Protein AF-Q2RAZ6-F1 (afdb_monomer_lite)

Foldseek 3Di:
DDDPDPPVVVVVVVVVPPPPPPPPDQDPQQLVLLVVCCVPPVPRHSSNSSVQLVVDPQSVVDPHPLSSLLSVLVSLLVVLVVLLVVLVVVLVPDDDDDVSVLVNQLSVLSNQLSVLQNVLSVVLNVCSVVVVNVSSVVSNCVSNVRPVNVVSVVVVVVVVVVVPD

Structure (mmCIF, N/CA/C/O backbone):
data_AF-Q2RAZ6-F1
#
_entry.id   AF-Q2RAZ6-F1
#
loop_
_atom_site.group_PDB
_atom_site.id
_atom_site.type_symbol
_atom_site.label_atom_id
_atom_site.label_alt_id
_atom_site.label_comp_id
_atom_site.label_asym_id
_atom_site.label_entity_id
_atom_site.label_seq_id
_atom_site.pdbx_PDB_ins_code
_atom_site.Cartn_x
_atom_site.Cartn_y
_atom_site.Cartn_z
_atom_site.occupancy
_atom_site.B_iso_or_equiv
_atom_site.auth_seq_id
_atom_site.auth_comp_id
_atom_site.auth_asym_id
_atom_site.auth_atom_id
_atom_site.pdbx_PDB_model_num
ATOM 1 N N . MET A 1 1 ? -44.563 -12.816 4.904 1.00 35.78 1 MET A N 1
ATOM 2 C CA . MET A 1 1 ? -44.973 -11.425 4.603 1.00 35.78 1 MET A CA 1
ATOM 3 C C . MET A 1 1 ? -43.884 -10.498 5.134 1.00 35.78 1 MET A C 1
ATOM 5 O O . MET A 1 1 ? -43.311 -10.849 6.153 1.00 35.78 1 MET A O 1
ATOM 9 N N . SER A 1 2 ? -43.604 -9.385 4.444 1.00 42.44 2 SER A N 1
ATOM 10 C CA . SER A 1 2 ? -42.657 -8.300 4.801 1.00 42.44 2 SER A CA 1
ATOM 11 C C . SER A 1 2 ? -41.288 -8.285 4.101 1.00 42.44 2 SER A C 1
ATOM 13 O O . SER A 1 2 ? -40.318 -8.906 4.521 1.00 42.44 2 SER A O 1
ATOM 15 N N . SER A 1 3 ? -41.277 -7.494 3.022 1.00 37.22 3 SER A N 1
ATOM 16 C CA . SER A 1 3 ? -40.241 -6.561 2.560 1.00 37.22 3 SER A CA 1
ATOM 17 C C . SER A 1 3 ? -38.775 -6.981 2.642 1.00 37.22 3 SER A C 1
ATOM 19 O O . SER A 1 3 ? -38.043 -6.593 3.550 1.00 37.22 3 SER A O 1
ATOM 21 N N . ILE A 1 4 ? -38.297 -7.617 1.570 1.00 55.22 4 ILE A N 1
ATOM 22 C CA . ILE A 1 4 ? -36.894 -7.495 1.164 1.00 55.22 4 ILE A CA 1
ATOM 23 C C . ILE A 1 4 ? -36.692 -6.066 0.648 1.00 55.22 4 ILE A C 1
ATOM 25 O O . ILE A 1 4 ? -37.009 -5.728 -0.487 1.00 55.22 4 ILE A O 1
ATOM 29 N N . ASN A 1 5 ? -36.247 -5.223 1.576 1.00 45.69 5 ASN A N 1
ATOM 30 C CA . ASN A 1 5 ? -35.435 -4.019 1.428 1.00 45.69 5 ASN A CA 1
ATOM 31 C C . ASN A 1 5 ? -35.094 -3.622 -0.022 1.00 45.69 5 ASN A C 1
ATOM 33 O O . ASN A 1 5 ? -33.980 -3.850 -0.499 1.00 45.69 5 ASN A O 1
ATOM 37 N N . GLY A 1 6 ? -36.019 -2.920 -0.687 1.00 49.47 6 GLY A N 1
ATOM 38 C CA . GLY A 1 6 ? -35.763 -2.248 -1.970 1.00 49.47 6 GLY A CA 1
ATOM 39 C C . GLY A 1 6 ? -34.613 -1.231 -1.900 1.00 49.47 6 GLY A C 1
ATOM 40 O O . GLY A 1 6 ? -34.029 -0.881 -2.919 1.00 49.47 6 GLY A O 1
ATOM 41 N N . VAL A 1 7 ? -34.212 -0.826 -0.691 1.00 53.06 7 VAL A N 1
ATOM 42 C CA . VAL A 1 7 ? -33.106 0.106 -0.449 1.00 53.06 7 VAL A CA 1
ATOM 43 C C . VAL A 1 7 ? -31.727 -0.557 -0.617 1.00 53.06 7 VAL A C 1
ATOM 45 O O . VAL A 1 7 ? -30.799 0.111 -1.059 1.00 53.06 7 VAL A O 1
ATOM 48 N N . SER A 1 8 ? -31.573 -1.869 -0.380 1.00 54.00 8 SER A N 1
ATOM 49 C CA . SER A 1 8 ? -30.274 -2.555 -0.556 1.00 54.00 8 SER A CA 1
ATOM 50 C C . SER A 1 8 ? -29.929 -2.817 -2.019 1.00 54.00 8 SER A C 1
ATOM 52 O O . SER A 1 8 ? -28.765 -2.719 -2.395 1.00 54.00 8 SER A O 1
ATOM 54 N N . ILE A 1 9 ? -30.926 -3.111 -2.856 1.00 49.81 9 ILE A N 1
ATOM 55 C CA . ILE A 1 9 ? -30.703 -3.346 -4.289 1.00 49.81 9 ILE A CA 1
ATOM 56 C C . ILE A 1 9 ? -30.451 -2.012 -5.006 1.00 49.81 9 ILE A C 1
ATOM 58 O O . ILE A 1 9 ? -29.576 -1.945 -5.862 1.00 49.81 9 ILE A O 1
ATOM 62 N N . LEU A 1 10 ? -31.129 -0.930 -4.599 1.00 49.47 10 LEU A N 1
ATOM 63 C CA . LEU A 1 10 ? -30.886 0.417 -5.128 1.00 49.47 10 LEU A CA 1
ATOM 64 C C . LEU A 1 10 ? -29.524 0.989 -4.707 1.00 49.47 10 LEU A C 1
ATOM 66 O O . LEU A 1 10 ? -28.869 1.606 -5.539 1.00 49.47 10 LEU A O 1
ATOM 70 N N . PHE A 1 11 ? -29.050 0.747 -3.477 1.00 50.62 11 PHE A N 1
ATOM 71 C CA . PHE A 1 11 ? -27.697 1.159 -3.069 1.00 50.62 11 PHE A CA 1
ATOM 72 C C . PHE A 1 11 ? -26.592 0.340 -3.749 1.00 50.62 11 PHE A C 1
ATOM 74 O O . PHE A 1 11 ? -25.555 0.898 -4.098 1.00 50.62 11 PHE A O 1
ATOM 81 N N . LEU A 1 12 ? -26.813 -0.958 -3.990 1.00 48.00 12 LEU A N 1
ATOM 82 C CA . LEU A 1 12 ? -25.885 -1.784 -4.769 1.00 48.00 12 LEU A CA 1
ATOM 83 C C . LEU A 1 12 ? -25.878 -1.374 -6.252 1.00 48.00 12 LEU A C 1
ATOM 85 O O . LEU A 1 12 ? -24.80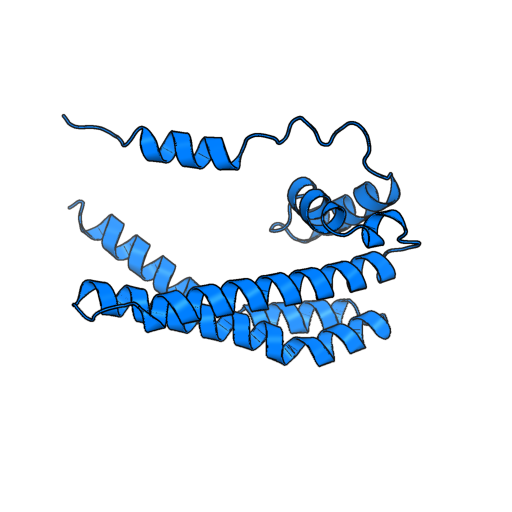9 -1.276 -6.842 1.00 48.00 12 LEU A O 1
ATOM 89 N N . LEU A 1 13 ? -27.032 -1.039 -6.839 1.00 48.81 13 LEU A N 1
ATOM 90 C CA . LEU A 1 13 ? -27.122 -0.515 -8.208 1.00 48.81 13 LEU A CA 1
ATOM 91 C C . LEU A 1 13 ? -26.546 0.907 -8.341 1.00 48.81 13 LEU A C 1
ATOM 93 O O . LEU A 1 13 ? -25.917 1.205 -9.351 1.00 48.81 13 LEU A O 1
ATOM 97 N N . ALA A 1 14 ? -26.675 1.763 -7.323 1.00 50.69 14 ALA A N 1
ATOM 98 C CA . ALA A 1 14 ? -26.115 3.120 -7.327 1.00 50.69 14 ALA A CA 1
ATOM 99 C C . ALA A 1 14 ? -24.577 3.147 -7.254 1.00 50.69 14 ALA A C 1
ATOM 101 O O . ALA A 1 14 ? -23.963 4.110 -7.703 1.00 50.69 14 ALA A O 1
ATOM 102 N N . VAL A 1 15 ? -23.942 2.083 -6.748 1.00 52.22 15 VAL A N 1
ATOM 103 C CA . VAL A 1 15 ? -22.477 1.910 -6.797 1.00 52.22 15 VAL A CA 1
ATOM 104 C C . VAL A 1 15 ? -22.009 1.349 -8.156 1.00 52.22 15 VAL A C 1
ATOM 106 O O . VAL A 1 15 ? -20.830 1.442 -8.486 1.00 52.22 15 VAL A O 1
ATOM 109 N N . LEU A 1 16 ? -22.922 0.822 -8.984 1.00 49.94 16 LEU A N 1
ATOM 110 C CA . LEU A 1 16 ? -22.633 0.210 -10.291 1.00 49.94 16 LEU A CA 1
ATOM 111 C C . LEU A 1 16 ? -22.928 1.110 -11.515 1.00 49.94 16 LEU A C 1
ATOM 113 O O . LEU A 1 16 ? -22.599 0.727 -12.639 1.00 49.94 16 LEU A O 1
ATOM 117 N N . LEU A 1 17 ? -23.504 2.305 -11.340 1.00 42.50 17 LEU A N 1
ATOM 118 C CA . LEU A 1 17 ? -23.793 3.262 -12.421 1.00 42.50 17 LEU A CA 1
ATOM 119 C C . LEU A 1 17 ? -23.046 4.585 -12.146 1.00 42.50 17 LEU A C 1
ATOM 121 O O . LEU A 1 17 ? -23.497 5.347 -11.295 1.00 42.50 17 LEU A O 1
ATOM 125 N N . PRO A 1 18 ? -21.912 4.872 -12.822 1.00 44.62 18 PRO A N 1
ATOM 126 C CA . PRO A 1 18 ? -21.864 4.942 -14.280 1.00 44.62 18 PRO A CA 1
ATOM 127 C C . PRO A 1 18 ? -20.620 4.242 -14.863 1.00 44.62 18 PRO A C 1
ATOM 129 O O . PRO A 1 18 ? -19.622 4.876 -15.196 1.00 44.62 18 PRO A O 1
ATOM 132 N N . ALA A 1 19 ? -20.686 2.924 -15.070 1.00 46.69 19 ALA A N 1
ATOM 133 C CA . ALA A 1 19 ? -19.666 2.192 -15.835 1.00 46.69 19 ALA A CA 1
ATOM 134 C C . ALA A 1 19 ? -19.721 2.455 -17.362 1.00 46.69 19 ALA A C 1
ATOM 136 O O . ALA A 1 19 ? -18.966 1.856 -18.122 1.00 46.69 19 ALA A O 1
ATOM 137 N N . SER A 1 20 ? -20.605 3.340 -17.834 1.00 45.25 20 SER A N 1
ATOM 138 C CA . SER A 1 20 ? -20.891 3.562 -19.259 1.00 45.25 20 SER A CA 1
ATOM 139 C C . SER A 1 20 ? -20.266 4.826 -19.867 1.00 45.25 20 SER A C 1
ATOM 141 O O . SER A 1 20 ? -20.504 5.099 -21.038 1.00 45.25 20 SER A O 1
ATOM 143 N N . GLN A 1 21 ? -19.444 5.580 -19.125 1.00 43.94 21 GLN A N 1
ATOM 144 C CA . GLN A 1 21 ? -18.840 6.832 -19.626 1.00 43.94 21 GLN A CA 1
ATOM 145 C C . GLN A 1 21 ? -17.317 6.775 -19.832 1.00 43.94 21 GLN A C 1
ATOM 147 O O . GLN A 1 21 ? -16.736 7.721 -20.353 1.00 43.94 21 GLN A O 1
ATOM 152 N N . LEU A 1 22 ? -16.654 5.665 -19.488 1.00 44.34 22 LEU A N 1
ATOM 153 C CA . LEU A 1 22 ? -15.193 5.556 -19.599 1.00 44.34 22 LEU A CA 1
ATOM 154 C C . LEU A 1 22 ? -14.678 5.169 -20.997 1.00 44.34 22 LEU A C 1
ATOM 156 O O . LEU A 1 22 ? -13.482 5.238 -21.230 1.00 44.34 22 LEU A O 1
ATOM 160 N N . ALA A 1 23 ? -15.521 4.779 -21.953 1.00 43.66 23 ALA A N 1
ATOM 161 C CA . ALA A 1 23 ? -15.031 4.201 -23.211 1.00 43.66 23 ALA A CA 1
ATOM 162 C C . ALA A 1 23 ? -14.420 5.206 -24.218 1.00 43.66 23 ALA A C 1
ATOM 164 O O . ALA A 1 23 ? -13.848 4.773 -25.212 1.00 43.66 23 ALA A O 1
ATOM 165 N N . ALA A 1 24 ? -14.520 6.523 -23.994 1.00 49.09 24 ALA A N 1
ATOM 166 C CA . ALA A 1 24 ? -14.207 7.531 -25.017 1.00 49.09 24 ALA A CA 1
ATOM 167 C C . ALA A 1 24 ? -12.842 8.243 -24.881 1.00 49.09 24 ALA A C 1
ATOM 169 O O . ALA A 1 24 ? -12.578 9.170 -25.641 1.00 49.09 24 ALA A O 1
ATOM 170 N N . GLY A 1 25 ? -11.960 7.839 -23.959 1.00 53.50 25 GLY A N 1
ATOM 171 C CA . GLY A 1 25 ? -10.686 8.556 -23.765 1.00 53.50 25 GLY A CA 1
ATOM 172 C C . GLY A 1 25 ? -9.614 7.838 -22.951 1.00 53.50 25 GLY A C 1
ATOM 173 O O . GLY A 1 25 ? -8.762 8.499 -22.366 1.00 53.50 25 GLY A O 1
ATOM 174 N N . ILE A 1 26 ? -9.654 6.506 -22.858 1.00 59.72 26 ILE A N 1
ATOM 175 C CA . ILE A 1 26 ? -8.640 5.765 -22.096 1.00 59.72 26 ILE A CA 1
ATOM 176 C C . ILE A 1 26 ? -7.379 5.648 -22.947 1.00 59.72 26 ILE A C 1
ATOM 178 O O . ILE A 1 26 ? -7.406 5.046 -24.022 1.00 59.72 26 ILE A O 1
ATOM 182 N N . ASP A 1 27 ? -6.280 6.194 -22.433 1.00 76.00 27 ASP A N 1
ATOM 183 C CA . ASP A 1 27 ? -4.956 6.033 -23.018 1.00 76.00 27 ASP A CA 1
ATOM 184 C C . ASP A 1 27 ? -4.598 4.539 -23.154 1.00 76.00 27 ASP A C 1
ATOM 186 O O . ASP A 1 27 ? -4.797 3.734 -22.234 1.00 76.00 27 ASP A O 1
ATOM 190 N N . SER A 1 28 ? -4.088 4.149 -24.325 1.00 81.56 28 SER A N 1
ATOM 191 C CA . SER A 1 28 ? -3.765 2.750 -24.628 1.00 81.56 28 SER A CA 1
ATOM 192 C C . SER A 1 28 ? -2.745 2.141 -23.654 1.00 81.56 28 SER A C 1
ATOM 194 O O . SER A 1 28 ? -2.840 0.949 -23.337 1.00 81.56 28 SER A O 1
ATOM 196 N N . ALA A 1 29 ? -1.821 2.949 -23.124 1.00 84.38 29 ALA A N 1
ATOM 197 C CA . ALA A 1 29 ? -0.836 2.535 -22.137 1.00 84.38 29 ALA A CA 1
ATOM 198 C C . ALA A 1 29 ? -1.486 2.301 -20.769 1.00 84.38 29 ALA A C 1
ATOM 200 O O . ALA A 1 29 ? -1.223 1.270 -20.145 1.00 84.38 29 ALA A O 1
ATOM 201 N N . LEU A 1 30 ? -2.403 3.177 -20.341 1.00 88.75 30 LEU A N 1
ATOM 202 C CA . LEU A 1 30 ? -3.152 2.998 -19.094 1.00 88.75 30 LEU A CA 1
ATOM 203 C C . LEU A 1 30 ? -4.001 1.722 -19.134 1.00 88.75 30 LEU A C 1
ATOM 205 O O . LEU A 1 30 ? -3.975 0.915 -18.199 1.00 88.75 30 LEU A O 1
ATOM 209 N N . TYR A 1 31 ? -4.722 1.499 -20.237 1.00 88.12 31 TYR A N 1
ATOM 210 C CA . TYR A 1 31 ? -5.489 0.267 -20.421 1.00 88.12 31 TYR A CA 1
ATOM 211 C C . TYR A 1 31 ? -4.578 -0.969 -20.376 1.00 88.12 31 TYR A C 1
ATOM 213 O O . TYR A 1 31 ? -4.890 -1.941 -19.684 1.00 88.12 31 TYR A O 1
ATOM 221 N N . GLY A 1 32 ? -3.433 -0.929 -21.069 1.00 87.81 32 GLY A N 1
ATOM 222 C CA . GLY A 1 32 ? -2.444 -2.008 -21.068 1.00 87.81 32 GLY A CA 1
ATOM 223 C C . GLY A 1 32 ? -1.879 -2.313 -19.675 1.00 87.81 32 GLY A C 1
ATOM 224 O O . GLY A 1 32 ? -1.820 -3.481 -19.272 1.00 87.81 32 GLY A O 1
ATOM 225 N N . ALA A 1 33 ? -1.538 -1.279 -18.904 1.00 86.38 33 ALA A N 1
ATOM 226 C CA . ALA A 1 33 ? -1.070 -1.413 -17.527 1.00 86.38 33 ALA A CA 1
ATOM 227 C C . ALA A 1 33 ? -2.147 -2.051 -16.633 1.00 86.38 33 ALA A C 1
ATOM 229 O O . ALA A 1 33 ? -1.890 -3.051 -15.956 1.00 86.38 33 ALA A O 1
ATOM 230 N N . CYS A 1 34 ? -3.382 -1.552 -16.696 1.00 90.25 34 CYS A N 1
ATOM 231 C CA . CYS A 1 34 ? -4.483 -2.076 -15.892 1.00 90.25 34 CYS A CA 1
ATOM 232 C C . CYS A 1 34 ? -4.898 -3.498 -16.272 1.00 90.25 34 CYS A C 1
ATOM 234 O O . CYS A 1 34 ? -5.224 -4.298 -15.394 1.00 90.25 34 CYS A O 1
ATOM 236 N N . LYS A 1 35 ? -4.843 -3.852 -17.560 1.00 89.19 35 LYS A N 1
ATOM 237 C CA . LYS A 1 35 ? -5.065 -5.227 -18.024 1.00 89.19 35 LYS A CA 1
ATOM 238 C C . LYS A 1 35 ? -4.022 -6.191 -17.457 1.00 89.19 35 LYS A C 1
ATOM 240 O O . LYS A 1 35 ? -4.383 -7.287 -17.035 1.00 89.19 35 LYS A O 1
ATOM 245 N N . THR A 1 36 ? -2.761 -5.765 -17.398 1.00 85.19 36 THR A N 1
ATOM 246 C CA . THR A 1 36 ? -1.658 -6.558 -16.834 1.00 85.19 36 THR A CA 1
ATOM 247 C C . THR A 1 36 ? -1.871 -6.832 -15.344 1.00 85.19 36 THR A C 1
ATOM 249 O O . THR A 1 36 ? -1.790 -7.978 -14.908 1.00 85.19 36 THR A O 1
ATOM 252 N N . VAL A 1 37 ? -2.225 -5.805 -14.564 1.00 79.62 37 VAL A N 1
ATOM 253 C CA . VAL A 1 37 ? -2.483 -5.943 -13.118 1.00 79.62 37 VAL A CA 1
ATOM 254 C C . VAL A 1 37 ? -3.720 -6.800 -12.843 1.00 79.62 37 VAL A C 1
ATOM 256 O O . VAL A 1 37 ? -3.697 -7.688 -11.986 1.00 79.62 37 VAL A O 1
ATOM 259 N N . ALA A 1 38 ? -4.810 -6.564 -13.574 1.00 82.38 38 ALA A N 1
ATOM 260 C CA . ALA A 1 38 ? -6.055 -7.296 -13.369 1.00 82.38 38 ALA A CA 1
ATOM 261 C C . ALA A 1 38 ? -5.910 -8.789 -13.689 1.00 82.38 38 ALA A C 1
ATOM 263 O O . ALA A 1 38 ? -6.424 -9.622 -12.944 1.00 82.38 38 ALA A O 1
ATOM 264 N N . GLY A 1 39 ? -5.155 -9.130 -14.740 1.00 75.94 39 GLY A N 1
ATOM 265 C CA . GLY A 1 39 ? -4.874 -10.520 -15.106 1.00 75.94 39 GLY A CA 1
ATOM 266 C C . GLY A 1 39 ? -4.119 -11.310 -14.033 1.00 75.94 39 GLY A C 1
ATOM 267 O O . GLY A 1 39 ? -4.203 -12.534 -14.025 1.00 75.94 39 GLY A O 1
ATOM 268 N N . ASN A 1 40 ? -3.425 -10.629 -13.114 1.00 69.69 40 ASN A N 1
ATOM 269 C CA . ASN A 1 40 ? -2.555 -11.265 -12.126 1.00 69.69 40 ASN A CA 1
ATOM 270 C C . ASN A 1 40 ? -3.109 -11.255 -10.690 1.00 69.69 40 ASN A C 1
ATOM 272 O O . ASN A 1 40 ? -2.612 -11.989 -9.843 1.00 69.69 40 ASN A O 1
ATOM 276 N N . SER A 1 41 ? -4.098 -10.407 -10.383 1.00 66.94 41 SER A N 1
ATOM 277 C CA . SER A 1 41 ? -4.472 -10.126 -8.986 1.00 66.94 41 SER A CA 1
ATOM 278 C C . SER A 1 41 ? -5.702 -10.886 -8.482 1.00 66.94 41 SER A C 1
ATOM 280 O O . SER A 1 41 ? -5.811 -11.127 -7.284 1.00 66.94 41 SER A O 1
ATOM 282 N N . GLY A 1 42 ? -6.677 -11.197 -9.344 1.00 69.06 42 GLY A N 1
ATOM 283 C CA . GLY A 1 42 ? -7.994 -11.718 -8.933 1.00 69.06 42 GLY A CA 1
ATOM 284 C C . GLY A 1 42 ? -8.838 -10.768 -8.057 1.00 69.06 42 GLY A C 1
ATOM 285 O O . GLY A 1 42 ? -10.022 -11.022 -7.856 1.00 69.06 42 GLY A O 1
ATOM 286 N N . VAL A 1 43 ? -8.257 -9.669 -7.562 1.00 70.00 43 VAL A N 1
ATOM 287 C CA . VAL A 1 43 ? -8.877 -8.700 -6.642 1.00 70.00 43 VAL A CA 1
ATOM 288 C C . VAL A 1 43 ? -9.035 -7.308 -7.258 1.00 70.00 43 VAL A C 1
ATOM 290 O O . VAL A 1 43 ? -9.942 -6.572 -6.877 1.00 70.00 43 VAL A O 1
ATOM 293 N N . VAL A 1 44 ? -8.192 -6.944 -8.229 1.00 79.31 44 VAL A N 1
ATOM 294 C CA . VAL A 1 44 ? -8.276 -5.679 -8.969 1.00 79.31 44 VAL A CA 1
ATOM 295 C C . VAL A 1 44 ? -8.930 -5.940 -10.318 1.00 79.31 44 VAL A C 1
ATOM 297 O O . VAL A 1 44 ? -8.400 -6.684 -11.141 1.00 79.31 44 VAL A O 1
ATOM 300 N N . SER A 1 45 ? -10.069 -5.298 -10.579 1.00 87.12 45 SER A N 1
ATOM 301 C CA . SER A 1 45 ? -10.650 -5.284 -11.922 1.00 87.12 45 SER A CA 1
ATOM 302 C C . SER A 1 45 ? -9.960 -4.237 -12.796 1.00 87.12 45 SER A C 1
ATOM 304 O O . SER A 1 45 ? -9.488 -3.209 -12.303 1.00 87.12 45 SER A O 1
ATOM 306 N N . VAL A 1 46 ? -9.946 -4.465 -14.114 1.00 88.31 46 VAL A N 1
ATOM 307 C CA . VAL A 1 46 ? -9.438 -3.477 -15.083 1.00 88.31 46 VAL A CA 1
ATOM 308 C C . VAL A 1 46 ? -10.146 -2.136 -14.889 1.00 88.31 46 VAL A C 1
ATOM 310 O O . VAL A 1 46 ? -9.496 -1.100 -14.820 1.00 88.31 46 VAL A O 1
ATOM 313 N N . THR A 1 47 ? -11.469 -2.160 -14.714 1.00 90.94 47 THR A N 1
ATOM 314 C CA . THR A 1 47 ? -12.286 -0.963 -14.482 1.00 90.94 47 THR A CA 1
ATOM 315 C C . THR A 1 47 ? -11.886 -0.224 -13.209 1.00 90.94 47 THR A C 1
ATOM 31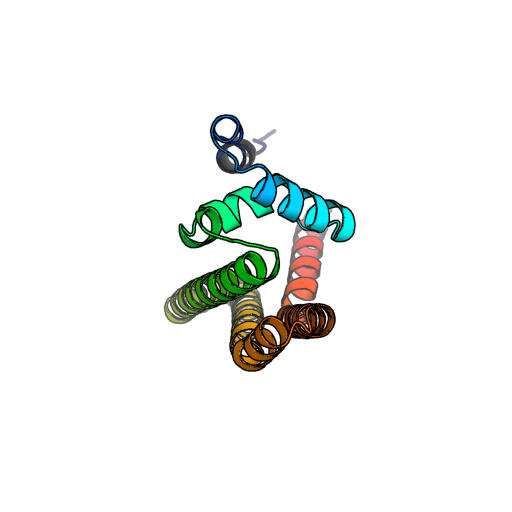7 O O . THR A 1 47 ? -11.748 0.994 -13.244 1.00 90.94 47 THR A O 1
ATOM 320 N N . PHE A 1 48 ? -11.666 -0.939 -12.099 1.00 88.94 48 PHE A N 1
ATOM 321 C CA . PHE A 1 48 ? -11.235 -0.317 -10.847 1.00 88.94 48 PHE A CA 1
ATOM 322 C C . PHE A 1 48 ? -9.858 0.333 -10.994 1.00 88.94 48 PHE A C 1
ATOM 324 O O . PHE A 1 48 ? -9.675 1.469 -10.570 1.00 88.94 48 PHE A O 1
ATOM 331 N N . CYS A 1 49 ? -8.915 -0.356 -11.641 1.00 91.38 49 CYS A N 1
ATOM 332 C CA . CYS A 1 49 ? -7.583 0.184 -11.899 1.00 91.38 49 CYS A CA 1
ATOM 333 C C . CYS A 1 49 ? -7.638 1.464 -12.744 1.00 91.38 49 CYS A C 1
ATOM 335 O O . CYS A 1 49 ? -7.045 2.471 -12.364 1.00 91.38 49 CYS A O 1
ATOM 337 N N . ILE A 1 50 ? -8.395 1.451 -13.846 1.00 91.88 50 ILE A N 1
ATOM 338 C CA . ILE A 1 50 ? -8.515 2.613 -14.735 1.00 91.88 50 ILE A CA 1
ATOM 339 C C . ILE A 1 50 ? -9.174 3.773 -13.996 1.00 91.88 50 ILE A C 1
ATOM 341 O O . ILE A 1 50 ? -8.683 4.893 -14.081 1.00 91.88 50 ILE A O 1
ATOM 345 N N . TYR A 1 51 ? -10.243 3.515 -13.241 1.00 91.31 51 TYR A N 1
ATOM 346 C CA . TYR A 1 51 ? -10.918 4.544 -12.454 1.00 91.31 51 TYR A CA 1
ATOM 347 C C . TYR A 1 51 ? -9.992 5.161 -11.397 1.00 91.31 51 TYR A C 1
ATOM 349 O O . TYR A 1 51 ? -9.943 6.380 -11.257 1.00 91.31 51 TYR A O 1
ATOM 357 N N . ALA A 1 52 ? -9.234 4.329 -10.678 1.00 91.25 52 ALA A N 1
ATOM 358 C CA . ALA A 1 52 ? -8.298 4.797 -9.666 1.00 91.25 52 ALA A CA 1
ATOM 359 C C . ALA A 1 52 ? -7.191 5.658 -10.287 1.00 91.25 52 ALA A C 1
ATOM 361 O O . ALA A 1 52 ? -6.991 6.791 -9.859 1.00 91.25 52 ALA A O 1
ATOM 362 N N . LEU A 1 53 ? -6.511 5.166 -11.323 1.00 92.62 53 LEU A N 1
ATOM 363 C CA . LEU A 1 53 ? -5.405 5.893 -11.947 1.00 92.62 53 LEU A CA 1
ATOM 364 C C . LEU A 1 53 ? -5.873 7.156 -12.676 1.00 92.62 53 LEU A C 1
ATOM 366 O O . LEU A 1 53 ? -5.250 8.199 -12.516 1.00 92.62 53 LEU A O 1
ATOM 370 N N . SER A 1 54 ? -6.998 7.107 -13.396 1.00 91.56 54 SER A N 1
ATOM 371 C CA . SER A 1 54 ? -7.538 8.284 -14.103 1.00 91.56 54 SER A CA 1
ATOM 372 C C . SER A 1 54 ? -8.032 9.385 -13.154 1.00 91.56 54 SER A C 1
ATOM 374 O O . SER A 1 54 ? -8.365 10.472 -13.610 1.00 91.56 54 SER A O 1
ATOM 376 N N . SER A 1 55 ? -8.115 9.123 -11.842 1.00 92.50 55 SER A N 1
ATOM 377 C CA . SER A 1 55 ? -8.450 10.153 -10.848 1.00 92.50 55 SER A CA 1
ATOM 378 C C . SER A 1 55 ? -7.290 11.111 -10.543 1.00 92.50 55 SER A C 1
ATOM 380 O O . SER A 1 55 ? -7.514 12.162 -9.944 1.00 92.50 55 SER A O 1
ATOM 382 N N . ASP A 1 56 ? -6.067 10.768 -10.960 1.00 91.44 56 ASP A N 1
ATOM 383 C CA . ASP A 1 56 ? -4.870 11.594 -10.814 1.00 91.44 56 ASP A CA 1
ATOM 384 C C . ASP A 1 56 ? -4.318 11.943 -12.200 1.00 91.44 56 ASP A C 1
ATOM 386 O O . ASP A 1 56 ? -3.967 11.060 -12.988 1.00 91.44 56 ASP A O 1
ATOM 390 N N . ASN A 1 57 ? -4.212 13.244 -12.489 1.00 90.94 57 ASN A N 1
ATOM 391 C CA . ASN A 1 57 ? -3.786 13.730 -13.801 1.00 90.94 57 ASN A CA 1
ATOM 392 C C . ASN A 1 57 ? -2.400 13.216 -14.216 1.00 90.94 57 ASN A C 1
ATOM 394 O O . ASN A 1 57 ? -2.153 13.045 -15.407 1.00 90.94 57 ASN A O 1
ATOM 398 N N . ARG A 1 58 ? -1.521 12.894 -13.256 1.00 91.50 58 ARG A N 1
ATOM 399 C CA . ARG A 1 58 ? -0.179 12.351 -13.530 1.00 91.50 58 ARG A CA 1
ATOM 400 C C . ARG A 1 58 ? -0.213 11.004 -14.251 1.00 91.50 58 ARG A C 1
ATOM 402 O O . ARG A 1 58 ? 0.768 10.636 -14.886 1.00 91.50 58 ARG A O 1
ATOM 409 N N . SER A 1 59 ? -1.327 10.273 -14.185 1.00 89.44 59 SER A N 1
ATOM 410 C CA . SER A 1 59 ? -1.508 9.032 -14.944 1.00 89.44 59 SER A CA 1
ATOM 411 C C . SER A 1 59 ? -1.629 9.264 -16.450 1.00 89.44 59 SER A C 1
ATOM 413 O O . SER A 1 59 ? -1.322 8.358 -17.223 1.00 89.44 59 SER A O 1
ATOM 415 N N . HIS A 1 60 ? -2.083 10.443 -16.882 1.00 86.62 60 HIS A N 1
ATOM 416 C CA . HIS A 1 60 ? -2.192 10.772 -18.305 1.00 86.62 60 HIS A CA 1
ATOM 417 C C . HIS A 1 60 ? -0.831 11.092 -18.933 1.00 86.62 60 HIS A C 1
ATOM 419 O O . HIS A 1 60 ? -0.634 10.815 -20.111 1.00 86.62 60 HIS A O 1
ATOM 425 N N . ASP A 1 61 ? 0.114 11.596 -18.136 1.00 85.75 61 ASP A N 1
ATOM 426 C CA . ASP A 1 61 ? 1.477 11.935 -18.569 1.00 85.75 61 ASP A CA 1
ATOM 427 C C . ASP A 1 61 ? 2.495 10.813 -18.284 1.00 85.75 61 ASP A C 1
ATOM 429 O O . ASP A 1 61 ? 3.702 10.993 -18.457 1.00 85.75 61 ASP A O 1
ATOM 433 N N . ALA A 1 62 ? 2.030 9.655 -17.809 1.00 86.75 62 ALA A N 1
ATOM 434 C CA . ALA A 1 62 ? 2.886 8.533 -17.447 1.00 86.75 62 ALA A CA 1
ATOM 435 C C . ALA A 1 62 ? 3.617 7.974 -18.681 1.00 86.75 62 ALA A C 1
ATOM 437 O O . ALA A 1 62 ? 2.996 7.499 -19.630 1.00 86.75 62 ALA A O 1
ATOM 438 N N . ALA A 1 63 ? 4.951 7.955 -18.642 1.00 83.75 63 ALA A N 1
ATOM 439 C CA . ALA A 1 63 ? 5.789 7.430 -19.719 1.00 83.75 63 ALA A CA 1
ATOM 440 C C . ALA A 1 63 ? 6.031 5.913 -19.597 1.00 83.75 63 ALA A C 1
ATOM 442 O O . ALA A 1 63 ? 6.575 5.283 -20.507 1.00 83.75 63 ALA A O 1
ATOM 443 N N . GLY A 1 64 ? 5.644 5.304 -18.473 1.00 83.50 64 GLY A N 1
ATOM 444 C CA . GLY A 1 64 ? 5.761 3.866 -18.267 1.00 83.50 64 GLY A CA 1
ATOM 445 C C . GLY A 1 64 ? 5.214 3.374 -16.930 1.00 83.50 64 GLY A C 1
ATOM 446 O O . GLY A 1 64 ? 4.686 4.127 -16.114 1.00 83.50 64 GLY A O 1
ATOM 447 N N . PHE A 1 65 ? 5.381 2.072 -16.679 1.00 83.69 65 PHE A N 1
ATOM 448 C CA . PHE A 1 65 ? 4.822 1.393 -15.501 1.00 83.69 65 PHE A CA 1
ATOM 449 C C . PHE A 1 65 ? 5.298 1.981 -14.164 1.00 83.69 65 PHE A C 1
ATOM 451 O O . PHE A 1 65 ? 4.555 1.976 -13.185 1.00 83.69 65 PHE A O 1
ATOM 458 N N . LYS A 1 66 ? 6.526 2.512 -14.120 1.00 85.69 66 LYS A N 1
ATOM 459 C CA . LYS A 1 66 ? 7.076 3.149 -12.919 1.00 85.69 66 LYS A CA 1
ATOM 460 C C . LYS A 1 66 ? 6.267 4.381 -12.508 1.00 85.69 66 LYS A C 1
ATOM 462 O O . LYS A 1 66 ? 6.003 4.544 -11.321 1.00 85.69 66 LYS A O 1
ATOM 467 N N . ASP A 1 67 ? 5.833 5.195 -13.466 1.00 89.38 67 ASP A N 1
ATOM 468 C CA . ASP A 1 67 ? 5.058 6.406 -13.185 1.00 89.38 67 ASP A CA 1
ATOM 469 C C . ASP A 1 67 ? 3.673 6.035 -12.647 1.00 89.38 67 ASP A C 1
ATOM 471 O O . ASP A 1 67 ? 3.251 6.553 -11.614 1.00 89.38 67 ASP A O 1
ATOM 475 N N . TYR A 1 68 ? 3.021 5.029 -13.246 1.00 89.94 68 TYR A N 1
ATOM 476 C CA . TYR A 1 68 ? 1.779 4.467 -12.706 1.00 89.94 68 TYR A CA 1
ATOM 477 C C . TYR A 1 68 ? 1.953 3.898 -11.295 1.00 89.94 68 TYR A C 1
ATOM 479 O O . TYR A 1 68 ? 1.072 4.072 -10.451 1.00 89.94 68 TYR A O 1
ATOM 487 N N . ALA A 1 69 ? 3.075 3.232 -11.008 1.00 89.81 69 ALA A N 1
ATOM 488 C CA . ALA A 1 69 ? 3.359 2.707 -9.677 1.00 89.81 69 ALA A CA 1
ATOM 489 C C . ALA A 1 69 ? 3.515 3.837 -8.645 1.00 89.81 69 ALA A C 1
ATOM 491 O O . ALA A 1 69 ? 2.955 3.737 -7.555 1.00 89.81 69 ALA A O 1
ATOM 492 N N . VAL A 1 70 ? 4.200 4.932 -8.995 1.00 91.19 70 VAL A N 1
ATOM 493 C CA . VAL A 1 70 ? 4.315 6.122 -8.134 1.00 91.19 70 VAL A CA 1
ATOM 494 C C . VAL A 1 70 ? 2.936 6.722 -7.853 1.00 91.19 70 VAL A C 1
ATOM 496 O O . VAL A 1 70 ? 2.578 6.906 -6.690 1.00 91.19 70 VAL A O 1
ATOM 499 N N . VAL A 1 71 ? 2.122 6.941 -8.891 1.00 92.62 71 VAL A N 1
ATOM 500 C CA . VAL A 1 71 ? 0.755 7.464 -8.731 1.00 92.62 71 VAL A CA 1
ATOM 501 C C . VAL A 1 71 ? -0.101 6.532 -7.867 1.00 92.62 71 VAL A C 1
ATOM 503 O O . VAL A 1 71 ? -0.816 6.986 -6.976 1.00 92.62 71 VAL A O 1
ATOM 506 N N . THR A 1 72 ? 0.013 5.218 -8.064 1.00 91.81 72 THR A N 1
ATOM 507 C CA . THR A 1 72 ? -0.714 4.215 -7.272 1.00 91.81 72 THR A CA 1
ATOM 508 C C . THR A 1 72 ? -0.362 4.302 -5.787 1.00 91.81 72 THR A C 1
ATOM 510 O O . THR A 1 72 ? -1.255 4.277 -4.940 1.00 91.81 72 THR A O 1
ATOM 513 N N . VAL A 1 73 ? 0.923 4.427 -5.451 1.00 91.75 73 VAL A N 1
ATOM 514 C CA . VAL A 1 73 ? 1.378 4.546 -4.058 1.00 91.75 73 VAL A CA 1
ATOM 515 C C . VAL A 1 73 ? 0.844 5.825 -3.410 1.00 91.75 73 VAL A C 1
ATOM 517 O O . VAL A 1 73 ? 0.379 5.786 -2.266 1.00 91.75 73 VAL A O 1
ATOM 520 N N . ASP A 1 74 ? 0.827 6.941 -4.134 1.00 92.38 74 ASP A N 1
ATOM 521 C CA . ASP A 1 74 ? 0.262 8.197 -3.635 1.00 92.38 74 ASP A CA 1
ATOM 522 C C . ASP A 1 74 ? -1.255 8.095 -3.413 1.00 92.38 74 ASP A C 1
ATOM 524 O O . ASP A 1 74 ? -1.752 8.490 -2.354 1.00 92.38 74 ASP A O 1
ATOM 528 N N . LEU A 1 75 ? -1.988 7.482 -4.349 1.00 93.31 75 LEU A N 1
ATOM 529 C CA . LEU A 1 75 ? -3.427 7.228 -4.219 1.00 93.31 75 LEU A CA 1
ATOM 530 C C . LEU A 1 75 ? -3.745 6.338 -3.011 1.00 93.31 75 LEU A C 1
ATOM 532 O O . LEU A 1 75 ? -4.673 6.630 -2.252 1.00 93.31 75 LEU A O 1
ATOM 536 N N . ILE A 1 76 ? -2.954 5.286 -2.785 1.00 90.81 76 ILE A N 1
ATOM 537 C CA . ILE A 1 76 ? -3.070 4.426 -1.600 1.00 90.81 76 ILE A CA 1
ATOM 538 C C . ILE A 1 76 ? -2.822 5.239 -0.325 1.00 90.81 76 ILE A C 1
ATOM 540 O O . ILE A 1 76 ? -3.592 5.119 0.629 1.00 90.81 76 ILE A O 1
ATOM 544 N N . THR A 1 77 ? -1.802 6.105 -0.307 1.00 91.12 77 THR A N 1
ATOM 545 C CA . THR A 1 77 ? -1.509 6.985 0.840 1.00 91.12 77 THR A CA 1
ATOM 546 C C . THR A 1 77 ? -2.688 7.894 1.157 1.00 91.12 77 THR A C 1
ATOM 548 O O . THR A 1 77 ? -3.128 7.975 2.308 1.00 91.12 77 THR A O 1
ATOM 551 N N . ALA A 1 78 ? -3.211 8.578 0.139 1.00 94.00 78 ALA A N 1
ATOM 552 C CA . ALA A 1 78 ? -4.312 9.518 0.281 1.00 94.00 78 ALA A CA 1
ATOM 553 C C . ALA A 1 78 ? -5.586 8.804 0.753 1.00 94.00 78 ALA A C 1
ATOM 555 O O . ALA A 1 78 ? -6.246 9.259 1.693 1.00 94.00 78 ALA A O 1
ATOM 556 N N . ASN A 1 79 ? -5.894 7.643 0.167 1.00 91.12 79 ASN A N 1
ATOM 557 C CA . ASN A 1 79 ? -7.034 6.824 0.563 1.00 91.12 79 ASN A CA 1
ATOM 558 C C . ASN A 1 79 ? -6.904 6.310 2.003 1.00 91.12 79 ASN A C 1
ATOM 560 O O . ASN A 1 79 ? -7.856 6.432 2.780 1.00 91.12 79 ASN A O 1
ATOM 564 N N . ALA A 1 80 ? -5.735 5.784 2.381 1.00 90.44 80 ALA A N 1
ATOM 565 C CA . ALA A 1 80 ? -5.482 5.282 3.726 1.00 90.44 80 ALA A CA 1
ATOM 566 C C . ALA A 1 80 ? -5.558 6.402 4.769 1.00 90.44 80 ALA A C 1
ATOM 568 O O . ALA A 1 80 ? -6.181 6.221 5.814 1.00 90.44 80 ALA A O 1
ATOM 569 N N . THR A 1 81 ? -5.006 7.579 4.462 1.00 93.62 81 THR A N 1
ATOM 570 C CA . THR A 1 81 ? -5.083 8.768 5.322 1.00 93.62 81 THR A CA 1
ATOM 571 C C . THR A 1 81 ? -6.531 9.208 5.510 1.00 93.62 81 THR A C 1
ATOM 573 O O . THR A 1 81 ? -7.009 9.280 6.640 1.00 93.62 81 THR A O 1
ATOM 576 N N . SER A 1 82 ? -7.262 9.424 4.410 1.00 94.94 82 SER A N 1
ATOM 577 C CA . SER A 1 82 ? -8.664 9.855 4.454 1.00 94.94 82 SER A CA 1
ATOM 578 C C . SER A 1 82 ? -9.541 8.856 5.208 1.00 94.94 82 SER A C 1
ATOM 580 O O . SER A 1 82 ? -10.342 9.243 6.060 1.00 94.94 82 SER A O 1
ATOM 582 N N . THR A 1 83 ? -9.372 7.558 4.947 1.00 89.69 83 THR A N 1
ATOM 583 C CA . THR A 1 83 ? -10.173 6.515 5.594 1.00 89.69 83 THR A CA 1
ATOM 584 C C . THR A 1 83 ? -9.837 6.386 7.073 1.00 89.69 83 THR A C 1
ATOM 586 O O . THR A 1 83 ? -10.751 6.314 7.895 1.00 89.69 83 THR A O 1
ATOM 589 N N . LYS A 1 84 ? -8.552 6.441 7.443 1.00 89.81 84 LYS A N 1
ATOM 590 C CA . LYS A 1 84 ? -8.147 6.464 8.849 1.00 89.81 84 LYS A CA 1
ATOM 591 C C . LYS A 1 84 ? -8.757 7.668 9.575 1.00 89.81 84 LYS A C 1
ATOM 593 O O . LYS A 1 84 ? -9.358 7.474 10.625 1.00 89.81 84 LYS A O 1
ATOM 598 N N . SER A 1 85 ? -8.677 8.873 9.009 1.00 94.19 85 SER A N 1
ATOM 599 C CA . SER A 1 85 ? -9.271 10.078 9.607 1.00 94.19 85 SER A CA 1
ATOM 600 C C . SER A 1 85 ? -10.795 9.985 9.738 1.00 94.19 85 SER A C 1
ATOM 602 O O . SER A 1 85 ? -11.347 10.393 10.757 1.00 94.19 85 SER A O 1
ATOM 604 N N . LYS A 1 86 ? -11.490 9.398 8.752 1.00 91.06 86 LYS A N 1
ATOM 605 C CA . LYS A 1 86 ? -12.934 9.120 8.855 1.00 91.06 86 LYS A CA 1
ATOM 606 C C . LYS A 1 86 ? -13.238 8.166 10.008 1.00 91.06 86 LYS A C 1
ATOM 608 O O . LYS A 1 86 ? -14.159 8.420 10.778 1.00 91.06 86 LYS A O 1
ATOM 613 N N . ILE A 1 87 ? -12.459 7.094 10.150 1.00 89.38 87 ILE A N 1
ATOM 614 C CA . ILE A 1 87 ? -12.607 6.146 11.257 1.00 89.38 87 ILE A CA 1
ATOM 615 C C . ILE A 1 87 ? -12.329 6.829 12.600 1.00 89.38 87 ILE A C 1
ATOM 617 O O . ILE A 1 87 ? -13.104 6.635 13.533 1.00 89.38 87 ILE A O 1
ATOM 621 N N . ASP A 1 88 ? -11.285 7.657 12.693 1.00 91.50 88 ASP A N 1
ATOM 622 C CA . ASP A 1 88 ? -10.972 8.436 13.896 1.00 91.50 88 ASP A CA 1
ATOM 623 C C . ASP A 1 88 ? -12.171 9.312 14.301 1.00 91.50 88 ASP A C 1
ATOM 625 O O . ASP A 1 88 ? -12.585 9.285 15.459 1.00 91.50 88 ASP A O 1
ATOM 629 N N . GLY A 1 89 ? -12.800 10.002 13.343 1.00 91.94 89 GLY A N 1
ATOM 630 C CA . GLY A 1 89 ? -14.003 10.803 13.587 1.00 91.94 89 GLY A CA 1
ATOM 631 C C . GLY A 1 89 ? -15.214 9.976 14.041 1.00 91.94 89 GLY A C 1
ATOM 632 O O . GLY A 1 89 ? -15.947 10.393 14.936 1.00 91.94 89 GLY A O 1
ATOM 633 N N . ILE A 1 90 ? -15.419 8.775 13.485 1.00 88.12 90 ILE A N 1
ATOM 634 C CA . ILE A 1 90 ? -16.493 7.870 13.938 1.00 88.12 90 ILE A CA 1
ATOM 635 C C . ILE A 1 90 ? -16.213 7.373 15.364 1.00 88.12 90 ILE A C 1
ATOM 637 O O . ILE A 1 90 ? -17.129 7.300 16.181 1.00 88.12 90 ILE A O 1
ATOM 641 N N . LEU A 1 91 ? -14.956 7.042 15.675 1.00 88.19 91 LEU A N 1
ATOM 642 C CA . LEU A 1 91 ? -14.541 6.571 16.997 1.00 88.19 91 LEU A CA 1
ATOM 643 C C . LEU A 1 91 ? -14.656 7.660 18.073 1.00 88.19 91 LEU A C 1
ATOM 645 O O . LEU A 1 91 ? -14.985 7.332 19.209 1.00 88.19 91 LEU A O 1
ATOM 649 N N . GLN A 1 92 ? -14.406 8.926 17.729 1.00 87.12 92 GLN A N 1
ATOM 650 C CA . GLN A 1 92 ? -14.526 10.068 18.645 1.00 87.12 92 GLN A CA 1
ATOM 651 C C . GLN A 1 92 ? -15.986 10.440 18.950 1.00 87.12 92 GLN A C 1
ATOM 653 O O . GLN A 1 92 ? -16.282 10.863 20.062 1.00 87.12 92 GLN A O 1
ATOM 658 N N . ASN A 1 93 ? -16.900 10.246 17.993 1.00 79.81 93 ASN A N 1
ATOM 659 C CA . ASN A 1 93 ? -18.316 10.610 18.132 1.00 79.81 93 ASN A CA 1
ATOM 660 C C . ASN A 1 93 ? -19.210 9.470 18.670 1.00 79.81 93 ASN A C 1
ATOM 662 O O . ASN A 1 93 ? -20.412 9.657 18.855 1.00 79.81 93 ASN A O 1
ATOM 666 N N . GLY A 1 94 ? -18.660 8.270 18.889 1.00 66.19 94 GLY A N 1
ATOM 667 C CA . GLY A 1 94 ? -19.420 7.094 19.318 1.00 66.19 94 GLY A CA 1
ATOM 668 C C . GLY A 1 94 ? -19.648 7.027 20.832 1.00 66.19 94 GLY A C 1
ATOM 669 O O . GLY A 1 94 ? -18.730 6.693 21.578 1.00 66.19 94 GLY A O 1
ATOM 670 N N . GLY A 1 95 ? -20.888 7.267 21.277 1.00 53.72 95 GLY A N 1
ATOM 671 C CA . GLY A 1 95 ? -21.353 6.979 22.641 1.00 53.72 95 GLY A CA 1
ATOM 672 C C . GLY A 1 95 ? -21.550 5.473 22.877 1.00 53.72 95 GLY A C 1
ATOM 673 O O . GLY A 1 95 ? -22.166 4.787 22.061 1.00 53.72 95 GLY A O 1
ATOM 674 N N . GLY A 1 96 ? -20.987 4.955 23.972 1.00 45.69 96 GLY A N 1
ATOM 675 C CA . GLY A 1 96 ? -20.934 3.528 24.304 1.00 45.69 96 GLY A CA 1
ATOM 676 C C . GLY A 1 96 ? -22.286 2.899 24.670 1.00 45.69 96 GLY A C 1
ATOM 677 O O . GLY A 1 96 ? -23.034 3.419 25.490 1.00 45.69 96 GLY A O 1
ATOM 678 N N . GLY A 1 97 ? -22.551 1.736 24.078 1.00 49.91 97 GLY A N 1
ATOM 679 C CA . GLY A 1 97 ? -23.625 0.784 24.381 1.00 49.91 97 GLY A CA 1
ATOM 680 C C . GLY A 1 97 ? -23.272 -0.551 23.710 1.00 49.91 97 GLY A C 1
ATOM 681 O O . GLY A 1 97 ? -22.466 -0.545 22.788 1.00 49.91 97 GLY A O 1
ATOM 682 N N . GLY A 1 98 ? -23.808 -1.697 24.142 1.00 49.34 98 GLY A N 1
ATOM 683 C CA . GLY A 1 98 ? -23.266 -3.034 23.800 1.00 49.34 98 GLY A CA 1
ATOM 684 C C . GLY A 1 98 ? -23.034 -3.344 22.304 1.00 49.34 98 GLY A C 1
ATOM 685 O O . GLY A 1 98 ? -22.004 -3.914 21.955 1.00 49.34 98 GLY A O 1
ATOM 686 N N . ALA A 1 99 ? -23.912 -2.900 21.393 1.00 54.72 99 ALA A N 1
ATOM 687 C CA . ALA A 1 99 ? -23.691 -3.009 19.936 1.00 54.72 99 ALA A CA 1
ATOM 688 C C . ALA A 1 99 ? -22.604 -2.040 19.412 1.00 54.72 99 ALA A C 1
ATOM 690 O O . ALA A 1 99 ? -21.948 -2.279 18.396 1.00 54.72 99 ALA A O 1
ATOM 691 N N . GLY A 1 100 ? -22.380 -0.948 20.140 1.00 65.38 100 GLY A N 1
ATOM 692 C CA . GLY A 1 100 ? -21.284 -0.011 19.943 1.00 65.38 100 GLY A CA 1
ATOM 693 C C . GLY A 1 100 ? -19.916 -0.641 20.190 1.00 65.38 100 GLY A C 1
ATOM 694 O O . GLY A 1 100 ? -18.983 -0.274 19.489 1.00 65.38 100 GLY A O 1
ATOM 695 N N . ASP A 1 101 ? -19.780 -1.631 21.077 1.00 74.56 101 ASP A N 1
ATOM 696 C CA . ASP A 1 101 ? -18.471 -2.225 21.382 1.00 74.56 101 ASP A CA 1
ATOM 697 C C . ASP A 1 101 ? -17.918 -3.067 20.231 1.00 74.56 101 ASP A C 1
ATOM 699 O O . ASP A 1 101 ? -16.752 -2.909 19.863 1.00 74.56 101 ASP A O 1
ATOM 703 N N . ALA A 1 102 ? -18.740 -3.928 19.624 1.00 75.69 102 ALA A N 1
ATOM 704 C CA . ALA A 1 102 ? -18.326 -4.736 18.475 1.00 75.69 102 ALA A CA 1
ATOM 705 C C . ALA A 1 102 ? -17.968 -3.845 17.277 1.00 75.69 102 ALA A C 1
ATOM 707 O O . ALA A 1 102 ? -16.882 -3.967 16.702 1.00 75.69 102 ALA A O 1
ATOM 708 N N . LYS A 1 103 ? -18.833 -2.869 16.968 1.00 78.31 103 LYS A N 1
ATOM 709 C CA . LYS A 1 103 ? -18.582 -1.867 15.927 1.00 78.31 103 LYS A CA 1
ATOM 710 C C . LYS A 1 103 ? -17.309 -1.067 16.209 1.00 78.31 103 LYS A C 1
ATOM 712 O O . LYS A 1 103 ? -16.504 -0.857 15.304 1.00 78.31 103 LYS A O 1
ATOM 7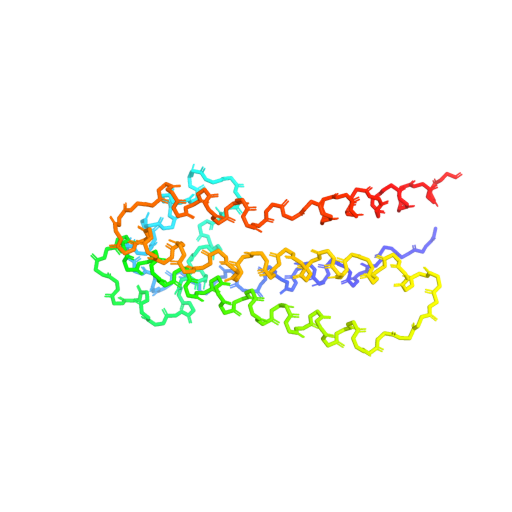17 N N . ARG A 1 104 ? -17.089 -0.643 17.455 1.00 83.31 104 ARG A N 1
ATOM 718 C CA . ARG A 1 104 ? -15.902 0.121 17.859 1.00 83.31 104 ARG A CA 1
ATOM 719 C C . ARG A 1 104 ? -14.631 -0.709 17.720 1.00 83.31 104 ARG A C 1
ATOM 721 O O . ARG A 1 104 ? -13.669 -0.206 17.153 1.00 83.31 104 ARG A O 1
ATOM 728 N N . ARG A 1 105 ? -14.633 -1.980 18.141 1.00 82.44 105 ARG A N 1
ATOM 729 C CA . ARG A 1 105 ? -13.504 -2.908 17.928 1.00 82.44 105 ARG A CA 1
ATOM 730 C C . ARG A 1 105 ? -13.210 -3.114 16.441 1.00 82.44 105 ARG A C 1
ATOM 732 O O . ARG A 1 105 ? -12.046 -3.094 16.048 1.00 82.44 105 ARG A O 1
ATOM 739 N N . CYS A 1 106 ? -14.243 -3.252 15.607 1.00 82.19 106 CYS A N 1
ATOM 740 C CA . CYS A 1 106 ? -14.084 -3.339 14.154 1.00 82.19 106 CYS A CA 1
ATOM 741 C C . CYS A 1 106 ? -13.422 -2.078 13.587 1.00 82.19 106 CYS A C 1
ATOM 743 O O . CYS A 1 106 ? -12.408 -2.161 12.893 1.00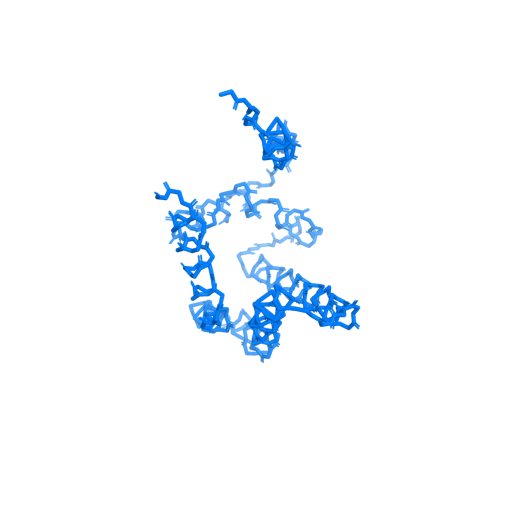 82.19 106 CYS A O 1
ATOM 745 N N . LEU A 1 107 ? -13.940 -0.904 13.947 1.00 85.81 107 LEU A N 1
ATOM 746 C CA . LEU A 1 107 ? -13.381 0.380 13.538 1.00 85.81 107 LEU A CA 1
ATOM 747 C C . LEU A 1 107 ? -11.931 0.540 14.006 1.00 85.81 107 LEU A C 1
ATOM 749 O O . LEU A 1 107 ? -11.086 0.920 13.207 1.00 85.81 107 LEU A O 1
ATOM 753 N N . GLN A 1 108 ? -11.605 0.173 15.246 1.00 87.69 108 GLN A N 1
ATOM 754 C CA . GLN A 1 108 ? -10.229 0.176 15.754 1.00 87.69 108 GLN A CA 1
ATOM 755 C C . GLN A 1 108 ? -9.316 -0.767 14.962 1.00 87.69 108 GLN A C 1
ATOM 757 O O . GLN A 1 108 ? -8.186 -0.406 14.640 1.00 87.69 108 GLN A O 1
ATOM 762 N N . SER A 1 109 ? -9.795 -1.955 14.585 1.00 84.06 109 SER A N 1
ATOM 763 C CA . SER A 1 109 ? -9.018 -2.847 13.724 1.00 84.06 109 SER A CA 1
ATOM 764 C C . SER A 1 109 ? -8.811 -2.267 12.325 1.00 84.06 109 SER A C 1
ATOM 766 O O . SER A 1 109 ? -7.727 -2.420 11.764 1.00 84.06 109 SER A O 1
ATOM 768 N N . CYS A 1 110 ? -9.828 -1.629 11.745 1.00 86.44 110 CYS A N 1
ATOM 769 C CA . CYS A 1 110 ? -9.713 -0.980 10.441 1.00 86.44 110 CYS A CA 1
ATOM 770 C C . CYS A 1 110 ? -8.723 0.188 10.515 1.00 86.44 110 CYS A C 1
ATOM 772 O O . CYS A 1 110 ? -7.826 0.300 9.684 1.00 86.44 110 CYS A O 1
ATOM 774 N N . GLN A 1 111 ? -8.829 1.009 11.561 1.00 89.06 111 GLN A N 1
ATOM 775 C CA . GLN A 1 111 ? -7.908 2.102 11.854 1.00 89.06 111 GLN A CA 1
ATOM 776 C C . GLN A 1 111 ? -6.462 1.599 11.934 1.00 89.06 111 GLN A C 1
ATOM 778 O O . GLN A 1 111 ? -5.573 2.194 11.328 1.00 89.06 111 GLN A O 1
ATOM 783 N N . ALA A 1 112 ? -6.227 0.498 12.655 1.00 87.81 112 ALA A N 1
ATOM 784 C CA . ALA A 1 112 ? -4.907 -0.105 12.791 1.00 87.81 112 ALA A CA 1
ATOM 785 C C . ALA A 1 112 ? -4.362 -0.623 11.451 1.00 87.81 112 ALA A C 1
ATOM 787 O O . ALA A 1 112 ? -3.178 -0.443 11.177 1.00 87.81 112 ALA A O 1
ATOM 788 N N . ALA A 1 113 ? -5.212 -1.206 10.598 1.00 86.88 113 ALA A N 1
ATOM 789 C CA . ALA A 1 113 ? -4.818 -1.650 9.261 1.00 86.88 113 ALA A CA 1
ATOM 790 C C . ALA A 1 113 ? -4.382 -0.467 8.378 1.00 86.88 113 ALA A C 1
ATOM 792 O O . ALA A 1 113 ? -3.280 -0.484 7.833 1.00 86.88 113 ALA A O 1
ATOM 793 N N . TYR A 1 114 ? -5.177 0.606 8.308 1.00 87.94 114 TYR A N 1
ATOM 794 C CA . TYR A 1 114 ? -4.799 1.803 7.544 1.00 87.94 114 TYR A CA 1
ATOM 795 C C . TYR A 1 114 ? -3.555 2.494 8.114 1.00 87.94 114 TYR A C 1
ATOM 797 O O . TYR A 1 114 ? -2.700 2.945 7.358 1.00 87.94 114 TYR A O 1
ATOM 805 N N . ALA A 1 115 ? -3.398 2.529 9.440 1.00 91.31 115 ALA A N 1
ATOM 806 C CA . ALA A 1 115 ? -2.171 3.015 10.067 1.00 91.31 115 ALA A CA 1
ATOM 807 C C . ALA A 1 115 ? -0.951 2.137 9.728 1.00 91.31 115 ALA A C 1
ATOM 809 O O . ALA A 1 115 ? 0.157 2.655 9.602 1.00 91.31 115 ALA A O 1
ATOM 810 N N . GLY A 1 116 ? -1.147 0.824 9.571 1.00 89.81 116 GLY A N 1
ATOM 811 C CA . GLY A 1 116 ? -0.129 -0.116 9.103 1.00 89.81 116 GLY A CA 1
ATOM 812 C C . GLY A 1 116 ? 0.337 0.202 7.685 1.00 89.81 116 GLY A C 1
ATOM 813 O O . GLY A 1 116 ? 1.541 0.317 7.465 1.00 89.81 116 GLY A O 1
ATOM 814 N N . VAL A 1 117 ? -0.606 0.436 6.765 1.00 89.19 117 VAL A N 1
ATOM 815 C CA . VAL A 1 117 ? -0.315 0.883 5.390 1.00 89.19 117 VAL A CA 1
ATOM 816 C C . VAL A 1 117 ? 0.509 2.168 5.407 1.00 89.19 117 VAL A C 1
ATOM 818 O O . VAL A 1 117 ? 1.602 2.196 4.852 1.00 89.19 117 VAL A O 1
ATOM 821 N N . LEU A 1 118 ? 0.060 3.200 6.132 1.00 93.31 118 LEU A N 1
ATOM 822 C CA . LEU A 1 118 ? 0.775 4.482 6.223 1.00 93.31 118 LEU A CA 1
ATOM 823 C C . LEU A 1 118 ? 2.196 4.339 6.784 1.00 93.31 118 LEU A C 1
ATOM 825 O O . LEU A 1 118 ? 3.112 5.012 6.320 1.00 93.31 118 LEU A O 1
ATOM 829 N N . ARG A 1 119 ? 2.403 3.441 7.753 1.00 93.19 119 ARG A N 1
ATOM 830 C CA . ARG A 1 119 ? 3.730 3.173 8.325 1.00 93.19 119 ARG A CA 1
ATOM 831 C C . ARG A 1 119 ? 4.673 2.498 7.326 1.00 93.19 119 ARG A C 1
ATOM 833 O O . ARG A 1 119 ? 5.877 2.717 7.400 1.00 93.19 119 ARG A O 1
ATOM 840 N N . ALA A 1 120 ? 4.141 1.680 6.421 1.00 91.56 120 ALA A N 1
ATOM 841 C CA . ALA A 1 120 ? 4.924 0.985 5.403 1.00 91.56 120 ALA A CA 1
ATOM 842 C C . ALA A 1 120 ? 5.297 1.883 4.208 1.00 91.56 120 ALA A C 1
ATOM 844 O O . ALA A 1 120 ? 6.252 1.568 3.496 1.00 91.56 120 ALA A O 1
ATOM 845 N N . GLN A 1 121 ? 4.595 3.007 4.009 1.00 91.19 121 GLN A N 1
ATOM 846 C CA . GLN A 1 121 ? 4.742 3.846 2.815 1.00 91.19 121 GLN A CA 1
ATOM 847 C C . GLN A 1 121 ? 6.173 4.290 2.496 1.00 91.19 121 GLN A C 1
ATOM 849 O O . GLN A 1 121 ? 6.541 4.175 1.331 1.00 91.19 121 GLN A O 1
ATOM 854 N N . PRO A 1 122 ? 7.023 4.733 3.445 1.00 93.50 122 PRO A N 1
ATOM 855 C CA . PRO A 1 122 ? 8.390 5.129 3.099 1.00 93.50 122 PRO A CA 1
ATOM 856 C C . PRO A 1 122 ? 9.196 4.002 2.435 1.00 93.50 122 PRO A C 1
ATOM 858 O O . PRO A 1 122 ? 9.936 4.251 1.486 1.00 93.50 122 PRO A O 1
ATOM 861 N N . GLY A 1 123 ? 9.016 2.759 2.897 1.00 93.56 123 GLY A N 1
ATOM 862 C CA . GLY A 1 123 ? 9.655 1.583 2.301 1.00 93.56 123 GLY A CA 1
ATOM 863 C C . GLY A 1 123 ? 9.081 1.257 0.925 1.00 93.56 123 GLY A C 1
ATOM 864 O O . GLY A 1 123 ? 9.836 1.083 -0.025 1.00 93.56 123 GLY A O 1
ATOM 865 N N . ILE A 1 124 ? 7.751 1.281 0.798 1.00 91.69 124 ILE A N 1
ATOM 866 C CA . ILE A 1 124 ? 7.049 1.041 -0.472 1.00 91.69 124 ILE A CA 1
ATOM 867 C C . ILE A 1 124 ? 7.472 2.067 -1.535 1.00 91.69 124 ILE A C 1
ATOM 869 O O . ILE A 1 124 ? 7.772 1.694 -2.667 1.00 91.69 124 ILE A O 1
ATOM 873 N N . VAL A 1 125 ? 7.553 3.352 -1.176 1.00 92.62 125 VAL A N 1
ATOM 874 C CA . VAL A 1 125 ? 8.022 4.423 -2.069 1.00 92.62 125 VAL A CA 1
ATOM 875 C C . VAL A 1 125 ? 9.464 4.169 -2.504 1.00 92.62 125 VAL A C 1
ATOM 877 O O . VAL A 1 125 ? 9.757 4.244 -3.696 1.00 92.62 125 VAL A O 1
ATOM 880 N N . ALA A 1 126 ? 10.357 3.833 -1.568 1.00 94.19 126 ALA A N 1
ATOM 881 C CA . ALA A 1 126 ? 11.753 3.541 -1.885 1.00 94.19 126 ALA A CA 1
ATOM 882 C C . ALA A 1 126 ? 11.890 2.328 -2.823 1.00 94.19 126 ALA A C 1
ATOM 884 O O . ALA A 1 126 ? 12.692 2.355 -3.758 1.00 94.19 126 ALA A O 1
ATOM 885 N N . ASP A 1 127 ? 11.082 1.289 -2.616 1.00 93.12 127 ASP A N 1
ATOM 886 C CA . ASP A 1 127 ? 11.055 0.101 -3.465 1.00 93.12 127 ASP A CA 1
ATOM 887 C C . ASP A 1 127 ? 10.542 0.417 -4.876 1.00 93.12 127 ASP A C 1
ATOM 889 O O . ASP A 1 127 ? 11.188 0.046 -5.856 1.00 93.12 127 ASP A O 1
ATOM 893 N N . VAL A 1 128 ? 9.460 1.193 -5.011 1.00 91.44 128 VAL A N 1
ATOM 894 C CA . VAL A 1 128 ? 8.964 1.655 -6.321 1.00 91.44 128 VAL A CA 1
ATOM 895 C C . VAL A 1 128 ? 10.000 2.523 -7.039 1.00 91.44 128 VAL A C 1
ATOM 897 O O . VAL A 1 128 ? 10.268 2.328 -8.228 1.00 91.44 128 VAL A O 1
ATOM 900 N N . GLN A 1 129 ? 10.641 3.452 -6.329 1.00 89.75 129 GLN A N 1
ATOM 901 C CA . GLN A 1 129 ? 11.685 4.305 -6.900 1.00 89.75 129 GLN A CA 1
ATOM 902 C C . GLN A 1 129 ? 12.913 3.499 -7.344 1.00 89.75 129 GLN A C 1
ATOM 904 O O . GLN A 1 129 ? 13.496 3.815 -8.386 1.00 89.75 129 GLN A O 1
ATOM 909 N N . GLY A 1 130 ? 13.257 2.441 -6.605 1.00 91.25 130 GLY A N 1
ATOM 910 C CA . GLY A 1 130 ? 14.323 1.492 -6.927 1.00 91.25 130 GLY A CA 1
ATOM 911 C C . GLY A 1 130 ? 13.950 0.415 -7.952 1.00 91.25 130 GLY A C 1
ATOM 912 O O . GLY A 1 130 ? 14.802 -0.400 -8.288 1.00 91.25 130 GLY A O 1
ATOM 913 N N . GLY A 1 131 ? 12.705 0.381 -8.445 1.00 87.12 131 GLY A N 1
ATOM 914 C CA . GLY A 1 131 ? 12.227 -0.648 -9.380 1.00 87.12 131 GLY A CA 1
ATOM 915 C C . GLY A 1 131 ? 11.973 -2.024 -8.745 1.00 87.12 131 GLY A C 1
ATOM 916 O O . GLY A 1 131 ? 11.684 -2.983 -9.458 1.00 87.12 131 GLY A O 1
ATOM 917 N N . ARG A 1 132 ? 12.035 -2.123 -7.414 1.00 89.88 132 ARG A N 1
ATOM 918 C CA . ARG A 1 132 ? 11.770 -3.318 -6.599 1.00 89.88 132 ARG A CA 1
ATOM 919 C C . ARG A 1 132 ? 10.264 -3.520 -6.392 1.00 89.88 132 ARG A C 1
ATOM 921 O O . ARG A 1 132 ? 9.740 -3.482 -5.282 1.00 89.88 132 ARG A O 1
ATOM 928 N N . LEU A 1 133 ? 9.530 -3.637 -7.497 1.00 84.50 133 LEU A N 1
ATOM 929 C CA . LEU A 1 133 ? 8.065 -3.726 -7.480 1.00 84.50 133 LEU A CA 1
ATOM 930 C C . LEU A 1 133 ? 7.532 -4.952 -6.710 1.00 84.50 133 LEU A C 1
ATOM 932 O O . LEU A 1 133 ? 6.557 -4.783 -5.976 1.00 84.50 133 LEU A O 1
ATOM 936 N N . PRO A 1 134 ? 8.132 -6.157 -6.805 1.00 86.19 134 PRO A N 1
ATOM 937 C CA . PRO A 1 134 ? 7.708 -7.298 -5.989 1.00 86.19 134 PRO A CA 1
ATOM 938 C C . PRO A 1 134 ? 7.819 -7.036 -4.480 1.00 86.19 134 PRO A C 1
ATOM 940 O O . PRO A 1 134 ? 6.930 -7.408 -3.713 1.00 86.19 134 PRO A O 1
ATOM 943 N N . GLU A 1 135 ? 8.881 -6.358 -4.049 1.00 90.31 135 GLU A N 1
ATOM 944 C CA . GLU A 1 135 ? 9.115 -5.976 -2.658 1.00 90.31 135 GLU A CA 1
ATOM 945 C C . GLU A 1 135 ? 8.097 -4.931 -2.195 1.00 90.31 135 GLU A C 1
ATOM 947 O O . GLU A 1 135 ? 7.484 -5.110 -1.138 1.00 90.31 135 GLU A O 1
ATOM 952 N N . ALA A 1 136 ? 7.834 -3.915 -3.025 1.00 88.62 136 ALA A N 1
ATOM 953 C CA . ALA A 1 136 ? 6.804 -2.909 -2.771 1.00 88.62 136 ALA A CA 1
ATOM 954 C C . ALA A 1 136 ? 5.416 -3.549 -2.588 1.00 88.62 136 ALA A C 1
ATOM 956 O O . ALA A 1 136 ? 4.704 -3.230 -1.632 1.00 88.62 136 ALA A O 1
ATOM 957 N N . ILE A 1 137 ? 5.045 -4.491 -3.466 1.00 84.38 137 ILE A N 1
ATOM 958 C CA . ILE A 1 137 ? 3.780 -5.237 -3.380 1.00 84.38 137 ILE A CA 1
ATOM 959 C C . ILE A 1 137 ? 3.738 -6.060 -2.090 1.00 84.38 137 ILE A C 1
ATOM 961 O O . ILE A 1 137 ? 2.773 -5.959 -1.336 1.00 84.38 137 ILE A O 1
ATOM 965 N N . SER A 1 138 ? 4.796 -6.816 -1.780 1.00 86.69 138 SER A N 1
ATOM 966 C CA . SER A 1 138 ? 4.843 -7.625 -0.557 1.00 86.69 138 SER A CA 1
ATOM 967 C C . SER A 1 138 ? 4.729 -6.771 0.709 1.00 86.69 138 SER A C 1
ATOM 969 O O . SER A 1 138 ? 4.043 -7.153 1.661 1.00 86.69 138 SER A O 1
ATOM 971 N N . ALA A 1 139 ? 5.386 -5.608 0.742 1.00 87.50 139 ALA A N 1
ATOM 972 C CA . ALA A 1 139 ? 5.301 -4.666 1.853 1.00 87.50 139 ALA A CA 1
ATOM 973 C C . ALA A 1 139 ? 3.878 -4.108 2.006 1.00 87.50 139 ALA A C 1
ATOM 975 O O . ALA A 1 139 ? 3.347 -4.078 3.121 1.00 87.50 139 ALA A O 1
ATOM 976 N N . LEU A 1 140 ? 3.235 -3.746 0.893 1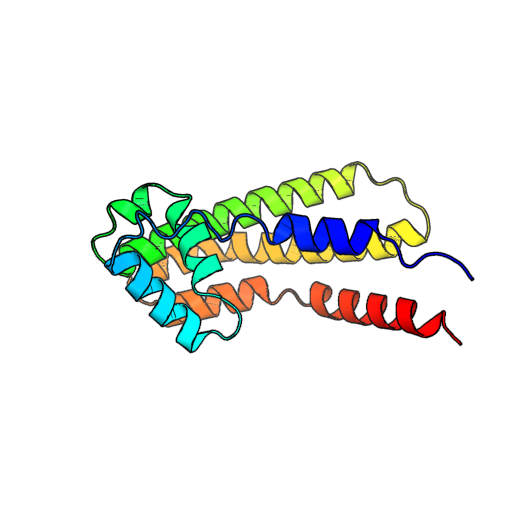.00 84.06 140 LEU A N 1
ATOM 977 C CA . LEU A 1 140 ? 1.849 -3.294 0.880 1.00 84.06 140 LEU A CA 1
ATOM 978 C C . LEU A 1 140 ? 0.892 -4.385 1.384 1.00 84.06 140 LEU A C 1
ATOM 980 O O . LEU A 1 140 ? 0.108 -4.126 2.295 1.00 84.06 140 LEU A O 1
ATOM 984 N N . GLU A 1 141 ? 0.989 -5.613 0.875 1.00 83.12 141 GLU A N 1
ATOM 985 C CA . GLU A 1 141 ? 0.152 -6.744 1.297 1.00 83.12 141 GLU A CA 1
ATOM 986 C C . GLU A 1 141 ? 0.305 -7.044 2.790 1.00 83.12 141 GLU A C 1
ATOM 988 O O . GLU A 1 141 ? -0.688 -7.170 3.512 1.00 83.12 141 GLU A O 1
ATOM 993 N N . LYS A 1 142 ? 1.549 -7.087 3.285 1.00 84.50 142 LYS A N 1
ATOM 994 C CA . LYS A 1 142 ? 1.835 -7.261 4.716 1.00 84.50 142 LYS A CA 1
ATOM 995 C C . LYS A 1 142 ? 1.201 -6.147 5.541 1.00 84.50 142 LYS A C 1
ATOM 997 O O . LYS A 1 142 ? 0.559 -6.439 6.549 1.00 84.50 142 LYS A O 1
ATOM 1002 N N . SER A 1 143 ? 1.319 -4.896 5.097 1.00 82.50 143 SER A N 1
ATOM 1003 C CA . SER A 1 143 ? 0.758 -3.733 5.794 1.00 82.50 143 SER A CA 1
ATOM 1004 C C . SER A 1 143 ? -0.779 -3.727 5.820 1.00 82.50 143 SER A C 1
ATOM 1006 O O . SER A 1 143 ? -1.377 -3.351 6.828 1.00 82.50 143 SER A O 1
ATOM 1008 N N . ALA A 1 144 ? -1.414 -4.215 4.749 1.00 74.88 144 ALA A N 1
ATOM 1009 C CA . ALA A 1 144 ? -2.865 -4.286 4.596 1.00 74.88 144 ALA A CA 1
ATOM 1010 C C . ALA A 1 144 ? -3.483 -5.524 5.265 1.00 74.88 144 ALA A C 1
ATOM 1012 O O . ALA A 1 144 ? -4.685 -5.557 5.526 1.00 74.88 144 ALA A O 1
ATOM 1013 N N . SER A 1 145 ? -2.680 -6.542 5.588 1.00 68.50 145 SER A N 1
ATOM 1014 C CA . SER A 1 145 ? -3.138 -7.827 6.131 1.00 68.50 145 SER A CA 1
ATOM 1015 C C . SER A 1 145 ? -3.737 -7.779 7.548 1.00 68.50 145 SER A C 1
ATOM 1017 O O . SER A 1 145 ? -4.041 -8.846 8.095 1.00 68.50 145 SER A O 1
ATOM 1019 N N . GLY A 1 146 ? -3.956 -6.578 8.106 1.00 59.88 146 GLY A N 1
ATOM 1020 C CA . GLY A 1 146 ? -4.487 -6.300 9.441 1.00 59.88 146 GLY A CA 1
ATOM 1021 C C . GLY A 1 146 ? -5.505 -7.337 9.917 1.00 59.88 146 GLY A C 1
ATOM 1022 O O . GLY A 1 146 ? -6.613 -7.449 9.390 1.00 59.88 146 GLY A O 1
ATOM 1023 N N . ALA A 1 147 ? -5.100 -8.116 10.922 1.00 51.34 147 ALA A N 1
ATOM 1024 C CA . ALA A 1 147 ? -5.739 -9.376 11.295 1.00 51.34 147 ALA A CA 1
ATOM 1025 C C . ALA A 1 147 ? -7.219 -9.257 11.707 1.00 51.34 147 ALA A C 1
ATOM 1027 O O . ALA A 1 147 ? -7.969 -10.220 11.555 1.00 51.34 147 ALA A O 1
ATOM 1028 N N . GLY A 1 148 ? -7.667 -8.101 12.206 1.00 53.56 148 GLY A N 1
ATOM 1029 C CA . GLY A 1 148 ? -9.003 -7.996 12.797 1.00 53.56 148 GLY A CA 1
ATOM 1030 C C . GLY A 1 148 ? -10.149 -7.757 11.807 1.00 53.56 148 GLY A C 1
ATOM 1031 O O . GLY A 1 148 ? -11.283 -8.091 12.139 1.00 53.56 148 GLY A O 1
ATOM 1032 N N . MET A 1 149 ? -9.896 -7.282 10.578 1.00 54.81 149 MET A N 1
ATOM 1033 C CA . MET A 1 149 ? -10.982 -7.043 9.610 1.00 54.81 149 MET A CA 1
ATOM 1034 C C . MET A 1 149 ? -11.642 -8.361 9.172 1.00 54.81 149 MET A C 1
ATOM 1036 O O . MET A 1 149 ? -12.866 -8.474 9.170 1.00 54.81 149 MET A O 1
ATOM 1040 N N . ARG A 1 150 ? -10.839 -9.390 8.864 1.00 61.00 150 ARG A N 1
ATOM 1041 C CA . ARG A 1 150 ? -11.353 -10.705 8.441 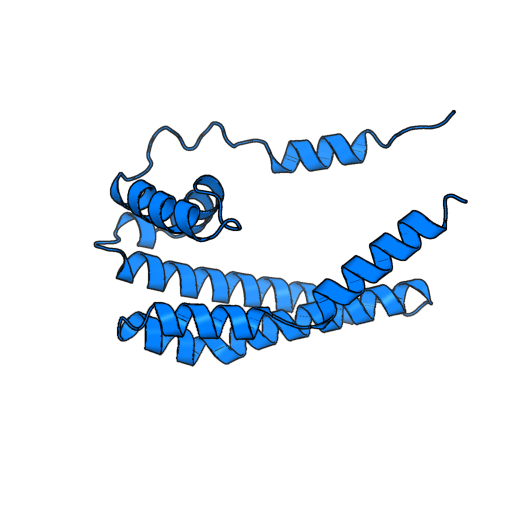1.00 61.00 150 ARG A CA 1
ATOM 1042 C C . ARG A 1 150 ? -12.105 -11.427 9.557 1.00 61.00 150 ARG A C 1
ATOM 1044 O O . ARG A 1 150 ? -13.111 -12.073 9.281 1.00 61.00 150 ARG A O 1
ATOM 1051 N N . GLU A 1 151 ? -11.632 -11.327 10.798 1.00 59.41 151 GLU A N 1
ATOM 1052 C CA . GLU A 1 151 ? -12.289 -11.994 11.927 1.00 59.41 151 GLU A CA 1
ATOM 1053 C C . GLU A 1 151 ? -13.615 -11.326 12.297 1.00 59.41 151 GLU A C 1
ATOM 1055 O O . GLU A 1 151 ? -14.582 -12.030 12.574 1.00 59.41 151 GLU A O 1
ATOM 1060 N N . TRP A 1 152 ? -13.709 -9.993 12.226 1.00 59.97 152 TRP A N 1
ATOM 1061 C CA . TRP A 1 152 ? -14.978 -9.313 12.482 1.00 59.97 152 TRP A CA 1
ATOM 1062 C C . TRP A 1 152 ? -16.020 -9.601 11.399 1.00 59.97 152 TRP A C 1
ATOM 1064 O O . TRP A 1 152 ? -17.136 -9.968 11.739 1.00 59.97 152 TRP A O 1
ATOM 1074 N N . PHE A 1 153 ? -15.663 -9.540 10.109 1.00 62.31 153 PHE A N 1
ATOM 1075 C CA . PHE A 1 153 ? -16.600 -9.928 9.042 1.00 62.31 153 PHE A CA 1
ATOM 1076 C C . PHE A 1 153 ? -17.087 -11.370 9.204 1.00 62.31 153 PHE A C 1
ATOM 1078 O O . PHE A 1 153 ? -18.257 -11.661 8.962 1.00 62.31 153 PHE A O 1
ATOM 1085 N N . ARG A 1 154 ? -16.203 -12.271 9.648 1.00 69.12 154 ARG A N 1
ATOM 1086 C CA . ARG A 1 154 ? -16.571 -13.653 9.955 1.00 69.12 154 ARG A CA 1
ATOM 1087 C C . ARG A 1 154 ? -17.534 -13.735 11.145 1.00 69.12 154 ARG A C 1
ATOM 1089 O O . ARG A 1 154 ? -18.469 -14.524 11.081 1.00 69.12 154 ARG A O 1
ATOM 1096 N N . GLN A 1 155 ? -17.335 -12.944 12.202 1.00 65.44 155 GLN A N 1
ATOM 1097 C CA . GLN A 1 155 ? -18.261 -12.867 13.342 1.00 65.44 155 GLN A CA 1
ATOM 1098 C C . GLN A 1 155 ? -19.613 -12.269 12.956 1.00 65.44 155 GLN A C 1
ATOM 1100 O O . GLN A 1 155 ? -20.626 -12.893 13.230 1.00 65.44 155 GLN A O 1
ATOM 1105 N N . GLU A 1 156 ? -19.637 -11.148 12.240 1.00 65.25 156 GLU A N 1
ATOM 1106 C CA . GLU A 1 156 ? -20.877 -10.503 11.800 1.00 65.25 156 GLU A CA 1
ATOM 1107 C C . GLU A 1 156 ? -21.696 -11.434 10.890 1.00 65.25 156 GLU A C 1
ATOM 1109 O O . GLU A 1 156 ? -22.904 -11.568 11.053 1.00 65.25 156 GLU A O 1
ATOM 1114 N N . GLN A 1 157 ? -21.047 -12.160 9.969 1.00 64.44 157 GLN A N 1
ATOM 1115 C CA . GLN A 1 157 ? -21.741 -13.175 9.170 1.00 64.44 157 GLN A CA 1
ATOM 1116 C C . GLN A 1 157 ? -22.268 -14.338 10.023 1.00 64.44 157 GLN A C 1
ATOM 1118 O O . GLN A 1 157 ? -23.366 -14.826 9.751 1.00 64.44 157 GLN A O 1
ATOM 1123 N N . ARG A 1 158 ? -21.534 -14.780 11.055 1.00 71.94 158 ARG A N 1
ATOM 1124 C CA . ARG A 1 158 ? -22.034 -15.785 12.012 1.00 71.94 158 ARG A CA 1
ATOM 1125 C C . ARG A 1 158 ? -23.249 -15.273 12.789 1.00 71.94 158 ARG A C 1
ATOM 1127 O O . ARG A 1 158 ? -24.233 -15.996 12.878 1.00 71.94 158 ARG A O 1
ATOM 1134 N N . ASP A 1 159 ? -23.225 -14.036 13.272 1.00 66.00 159 ASP A N 1
ATOM 1135 C CA . ASP A 1 159 ? -24.332 -13.458 14.042 1.00 66.00 159 ASP A CA 1
ATOM 1136 C C . ASP A 1 159 ? -25.578 -13.246 13.164 1.00 66.00 159 ASP A C 1
ATOM 1138 O O . ASP A 1 159 ? -26.687 -13.627 13.547 1.00 66.00 159 ASP A O 1
ATOM 1142 N N . VAL A 1 160 ? -25.405 -12.751 11.932 1.00 60.75 160 VAL A N 1
ATOM 1143 C CA . VAL A 1 160 ? -26.503 -12.582 10.961 1.00 60.75 160 VAL A CA 1
ATOM 1144 C C . VAL A 1 160 ? -27.117 -13.925 10.546 1.00 60.75 160 VAL A C 1
ATOM 1146 O O . VAL A 1 160 ? -28.326 -14.007 10.322 1.00 60.75 160 VAL A O 1
ATOM 1149 N N . THR A 1 161 ? -26.317 -14.989 10.440 1.00 63.00 161 THR A N 1
ATOM 1150 C CA . THR A 1 161 ? -26.820 -16.333 10.100 1.00 63.00 161 THR A CA 1
ATOM 1151 C C . THR A 1 161 ? -27.405 -17.080 11.303 1.00 63.00 161 THR A C 1
ATOM 1153 O O . THR A 1 161 ? -28.325 -17.875 11.121 1.00 63.00 161 THR A O 1
ATOM 1156 N N . GLY A 1 162 ? -26.945 -16.792 12.524 1.00 58.56 162 GLY A N 1
ATOM 1157 C CA . GLY A 1 162 ? -27.396 -17.427 13.768 1.00 58.56 162 GLY A CA 1
ATOM 1158 C C . GLY A 1 162 ? -28.731 -16.916 14.322 1.00 58.56 162 GLY A C 1
ATOM 1159 O O . GLY A 1 162 ? -29.357 -17.607 15.117 1.00 58.56 162 GLY A O 1
ATOM 1160 N N . HIS A 1 163 ? -29.216 -15.750 13.886 1.00 52.81 163 HIS A N 1
ATOM 1161 C CA . HIS A 1 163 ? -30.540 -15.219 14.257 1.00 52.81 163 HIS A CA 1
ATOM 1162 C C . HIS A 1 163 ? -31.689 -15.663 13.331 1.00 52.81 163 HIS A C 1
ATOM 1164 O O . HIS A 1 163 ? -32.777 -15.088 13.369 1.00 52.81 163 HIS A O 1
ATOM 1170 N N . ARG A 1 164 ? -31.466 -16.683 12.489 1.00 47.09 164 ARG A N 1
ATOM 1171 C CA . ARG A 1 164 ? -32.470 -17.213 11.547 1.00 47.09 164 ARG A CA 1
ATOM 1172 C C . ARG A 1 164 ? -32.918 -18.659 11.834 1.00 47.09 164 ARG A C 1
ATOM 1174 O O . ARG A 1 164 ? -33.523 -19.267 10.953 1.00 47.09 164 ARG A O 1
ATOM 1181 N N . GLY A 1 165 ? -32.618 -19.194 13.021 1.00 39.53 165 GLY A N 1
ATOM 1182 C CA . GLY A 1 165 ? -33.165 -20.456 13.550 1.00 39.53 165 GLY A CA 1
ATOM 1183 C C . GLY A 1 165 ? -34.137 -20.197 14.690 1.00 39.53 165 GLY A C 1
ATOM 1184 O O . GLY A 1 165 ? -35.041 -21.039 14.867 1.00 39.53 165 GLY A O 1
#

Secondary structure (DSSP, 8-state):
-----HHHHHHHHHTTTTTTSGGG---HHHHHHHHHHHHHHSS--HHHHHHHHTTSGGGTS--SHHHHHHHHHHHHHHHHHHHHHHHHHHHHH----HHHHHHHHHHHHHHHHHHHHHHHHHHHHHHHHTT-HHHHHHHHHHHH--HHHHHHHHHHHHHHHHTT-

Sequence (165 aa):
MSSINGVSILFLLAVLLPASQLAAGIDSALYGACKTVAGNSGVVSVTFCIYALSSDNRSHDAAGFKDYAVVTVDLITANATSTKSKIDGILQNGGGGGAGDAKRRCLQSCQAAYAGVLRAQPGIVADVQGGRLPEAISALEKSASGAGMREWFRQEQRDVTGHRG

Organism: Oryza sativa subsp. japonica (NCBI:txid39947)

Radius of gyration: 19.21 Å; chains: 1; bounding box: 59×34×49 Å

pLDDT: mean 76.24, std 17.3, range [35.78, 94.94]

InterPro domains:
  IPR006501 Pectinesterase inhibitor domain [PF04043] (46-142)
  IPR006501 Pectinesterase inhibitor domain [TIGR01614] (2-129)
  IPR035513 Invertase/pectin methylesterase inhibitor domain superfamily [G3DSA:1.20.140.40] (30-149)
  IPR035513 Invertase/pectin methylesterase inhibitor domain superfamily [SSF101148] (29-149)